Protein AF-A0A4R2C9P8-F1 (afdb_monomer_lite)

Radius of gyration: 13.01 Å; chains: 1; bounding box: 32×21×30 Å

pLDDT: mean 82.99, std 17.19, range [36.94, 97.25]

Sequence (66 aa):
MFAINPAGPIDWGDLAAGAGYFDQAHFGHEFRAFTGLTPTRYVEVRRRFLREHPGHALDSWPLPAD

Foldseek 3Di:
DLDDDLVDDDDLQVSCVVVPHPGSVVVQVVVCVVVVDGPVVVSVVVVVVCVVPVPDPPVDPPPPPD

Secondary structure (DSSP, 8-state):
-----TTS---HHHHHHHTT-SSHHHHHHHHHHHHSS-HHHHHHHHHHHHHH-TT---TT------

Structure (mmCIF, N/CA/C/O backbone):
data_AF-A0A4R2C9P8-F1
#
_entry.id   AF-A0A4R2C9P8-F1
#
loop_
_atom_site.group_PDB
_atom_site.id
_atom_site.type_symbol
_atom_site.label_atom_id
_atom_site.label_alt_id
_atom_site.label_comp_id
_atom_site.label_asym_id
_atom_site.label_entity_id
_atom_site.label_seq_id
_atom_site.pdbx_PDB_ins_code
_atom_site.Cartn_x
_atom_site.Cartn_y
_atom_site.Cartn_z
_atom_site.occupancy
_atom_site.B_iso_or_equiv
_atom_site.auth_seq_id
_atom_site.auth_comp_id
_atom_site.auth_asym_id
_atom_site.auth_atom_id
_atom_site.pdbx_PDB_model_num
ATOM 1 N N . MET A 1 1 ? -10.526 -8.843 -8.650 1.00 53.16 1 MET A N 1
ATOM 2 C CA . MET A 1 1 ? -10.502 -7.468 -8.108 1.00 53.16 1 MET A CA 1
ATOM 3 C C . MET A 1 1 ? -9.542 -7.464 -6.931 1.00 53.16 1 MET A C 1
ATOM 5 O O . MET A 1 1 ? -9.811 -8.159 -5.961 1.00 53.16 1 MET A O 1
ATOM 9 N N . PHE A 1 2 ? -8.389 -6.799 -7.050 1.00 66.81 2 PHE A N 1
ATOM 10 C CA . PHE A 1 2 ? -7.393 -6.743 -5.974 1.00 66.81 2 PHE A CA 1
ATOM 11 C C . PHE A 1 2 ? -7.863 -5.745 -4.917 1.00 66.81 2 PHE A C 1
ATOM 13 O O . PHE A 1 2 ? -7.806 -4.536 -5.129 1.00 66.81 2 PHE A O 1
ATOM 20 N N . ALA A 1 3 ? -8.397 -6.252 -3.809 1.00 71.56 3 ALA A N 1
ATOM 21 C CA . ALA A 1 3 ? -8.853 -5.426 -2.702 1.00 71.56 3 ALA A CA 1
ATOM 22 C C . ALA A 1 3 ? -7.788 -5.407 -1.600 1.00 71.56 3 ALA A C 1
ATOM 24 O O . ALA A 1 3 ? -7.340 -6.453 -1.135 1.00 71.56 3 ALA A O 1
ATOM 25 N N . ILE A 1 4 ? -7.398 -4.211 -1.159 1.00 82.69 4 ILE A N 1
ATOM 26 C CA . ILE A 1 4 ? -6.577 -4.052 0.043 1.00 82.69 4 ILE A CA 1
ATOM 27 C C . ILE A 1 4 ? -7.507 -4.215 1.246 1.00 82.69 4 ILE A C 1
ATOM 29 O O . ILE A 1 4 ? -8.362 -3.360 1.467 1.00 82.69 4 ILE A O 1
ATOM 33 N N . ASN A 1 5 ? -7.327 -5.276 2.037 1.00 83.81 5 ASN A N 1
ATOM 34 C CA . ASN A 1 5 ? -7.995 -5.418 3.330 1.00 83.81 5 ASN A CA 1
ATOM 35 C C . ASN A 1 5 ? -7.150 -4.748 4.434 1.00 83.81 5 ASN A C 1
ATOM 37 O O . ASN A 1 5 ? -6.165 -5.335 4.890 1.00 83.81 5 ASN A O 1
ATOM 41 N N . PRO A 1 6 ? -7.515 -3.543 4.918 1.00 83.25 6 PRO A N 1
ATOM 42 C CA . PRO A 1 6 ? -6.742 -2.855 5.946 1.00 83.25 6 PRO A CA 1
ATOM 43 C C . PRO A 1 6 ? -6.825 -3.535 7.321 1.00 83.25 6 PRO A C 1
ATOM 45 O O . PRO A 1 6 ? -6.008 -3.214 8.182 1.00 83.25 6 PRO A O 1
ATOM 48 N N . ALA A 1 7 ? -7.772 -4.450 7.559 1.00 82.19 7 ALA A N 1
ATOM 49 C CA . ALA A 1 7 ? -7.908 -5.157 8.834 1.00 82.19 7 ALA A CA 1
ATOM 50 C C . ALA A 1 7 ? -6.897 -6.307 9.002 1.00 82.19 7 ALA A C 1
ATOM 52 O O . ALA A 1 7 ? -6.654 -6.742 10.126 1.00 82.19 7 ALA A O 1
ATOM 53 N N . GLY A 1 8 ? -6.290 -6.780 7.908 1.00 84.69 8 GLY A N 1
ATOM 54 C CA . GLY A 1 8 ? -5.324 -7.878 7.909 1.00 84.69 8 GLY A CA 1
ATOM 55 C C . GLY A 1 8 ? -3.874 -7.442 7.668 1.00 84.69 8 GLY A C 1
ATOM 56 O O . GLY A 1 8 ? -3.603 -6.262 7.400 1.00 84.69 8 GLY A O 1
ATOM 57 N N . PRO A 1 9 ? -2.917 -8.384 7.771 1.00 87.31 9 PRO A N 1
ATOM 58 C CA . PRO A 1 9 ? -1.591 -8.215 7.188 1.00 87.31 9 PRO A CA 1
ATOM 59 C C . PRO A 1 9 ? -1.701 -8.069 5.663 1.00 87.31 9 PRO A C 1
ATOM 61 O O . PRO A 1 9 ? -2.580 -8.659 5.039 1.00 87.31 9 PRO A O 1
ATOM 64 N N . ILE A 1 10 ? -0.814 -7.264 5.078 1.00 90.88 10 ILE A N 1
ATOM 65 C CA . ILE A 1 10 ? -0.778 -6.995 3.637 1.00 90.88 10 ILE A CA 1
ATOM 66 C C . ILE A 1 10 ? 0.610 -7.361 3.134 1.00 90.88 10 ILE A C 1
ATOM 68 O O . ILE A 1 10 ? 1.600 -6.787 3.593 1.00 90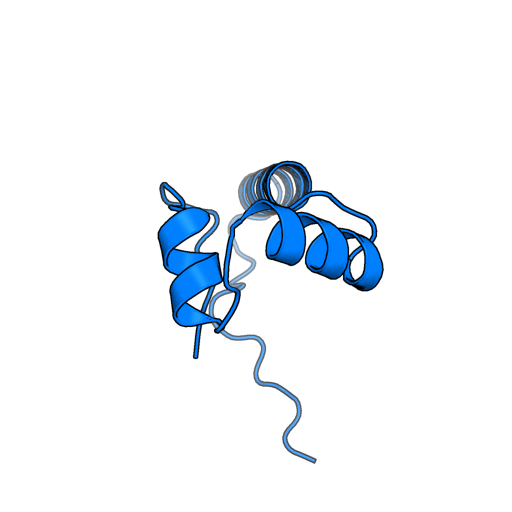.88 10 ILE A O 1
ATOM 72 N N . ASP A 1 11 ? 0.661 -8.293 2.188 1.00 92.44 11 ASP A N 1
ATOM 73 C CA . ASP A 1 11 ? 1.858 -8.560 1.405 1.00 92.44 11 ASP A CA 1
ATOM 74 C C . ASP A 1 11 ? 1.870 -7.621 0.197 1.00 92.44 11 ASP A C 1
ATOM 76 O O . ASP A 1 11 ? 1.099 -7.758 -0.753 1.00 92.44 11 ASP A O 1
ATOM 80 N N . TRP A 1 12 ? 2.721 -6.603 0.269 1.00 91.88 12 TRP A N 1
ATOM 81 C CA . TRP A 1 12 ? 2.850 -5.620 -0.799 1.00 91.88 12 TRP A CA 1
ATOM 82 C C . TRP A 1 12 ? 3.553 -6.171 -2.038 1.00 91.88 12 TRP A C 1
ATOM 84 O O . TRP A 1 12 ? 3.344 -5.626 -3.118 1.00 91.88 12 TRP A O 1
ATOM 94 N N . GLY A 1 13 ? 4.387 -7.203 -1.890 1.00 93.62 13 GLY A N 1
ATOM 95 C CA . GLY A 1 13 ? 5.056 -7.856 -3.010 1.00 93.62 13 GLY A CA 1
ATOM 96 C C . GLY A 1 13 ? 4.058 -8.665 -3.827 1.00 93.62 13 GLY A C 1
ATOM 97 O O . GLY A 1 13 ? 3.971 -8.474 -5.036 1.00 93.62 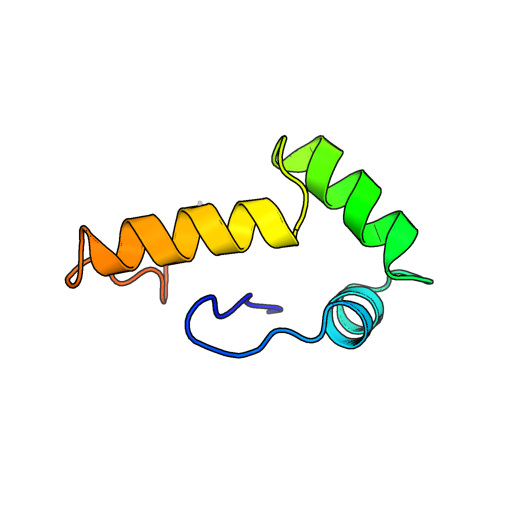13 GLY A O 1
ATOM 98 N N . ASP A 1 14 ? 3.245 -9.481 -3.155 1.00 93.56 14 ASP A N 1
ATOM 99 C CA . ASP A 1 14 ? 2.169 -10.242 -3.799 1.00 93.56 14 ASP A CA 1
ATOM 100 C C . ASP A 1 14 ? 1.108 -9.317 -4.415 1.00 93.56 14 ASP A C 1
ATOM 102 O O . ASP A 1 14 ? 0.692 -9.510 -5.555 1.00 93.56 14 ASP A O 1
ATOM 106 N N . LEU A 1 15 ? 0.735 -8.233 -3.721 1.00 92.25 15 LEU A N 1
ATOM 107 C CA . LEU A 1 15 ? -0.190 -7.239 -4.272 1.00 92.25 15 LEU A CA 1
ATOM 108 C C . LEU A 1 15 ? 0.376 -6.557 -5.527 1.00 92.25 15 LEU A C 1
ATOM 110 O O . LEU A 1 15 ? -0.352 -6.380 -6.504 1.00 92.25 15 LEU A O 1
ATOM 114 N N . ALA A 1 16 ? 1.654 -6.169 -5.505 1.00 94.00 16 ALA A N 1
ATOM 115 C CA . ALA A 1 16 ? 2.318 -5.561 -6.653 1.00 94.00 16 ALA A CA 1
ATOM 116 C C . ALA A 1 16 ? 2.378 -6.547 -7.831 1.00 94.00 16 ALA A C 1
ATOM 118 O O . ALA A 1 16 ? 1.957 -6.200 -8.935 1.00 94.00 16 ALA A O 1
ATOM 119 N N . ALA A 1 17 ? 2.809 -7.787 -7.584 1.00 94.94 17 ALA A N 1
ATOM 120 C CA . ALA 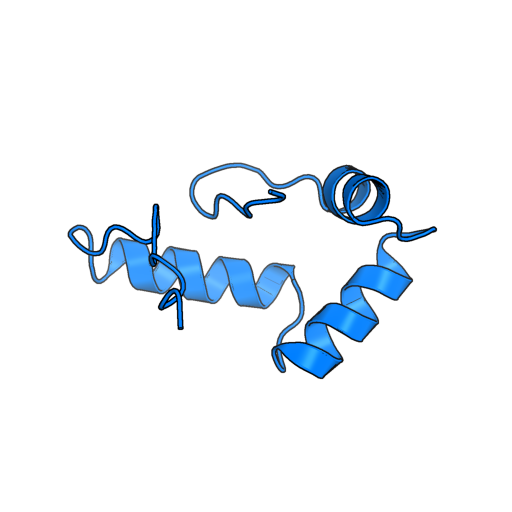A 1 17 ? 2.885 -8.835 -8.597 1.00 94.94 17 ALA A CA 1
ATOM 121 C C . ALA A 1 17 ? 1.505 -9.163 -9.190 1.00 94.94 17 ALA A C 1
ATOM 123 O O . ALA A 1 17 ? 1.348 -9.209 -10.410 1.00 94.94 17 ALA A O 1
ATOM 124 N N . GLY A 1 18 ? 0.481 -9.313 -8.345 1.00 93.25 18 GLY A N 1
ATOM 125 C CA . GLY A 1 18 ? -0.899 -9.540 -8.772 1.00 93.25 18 GLY A CA 1
ATOM 126 C C . GLY A 1 18 ? -1.449 -8.391 -9.619 1.00 93.25 18 GLY A C 1
ATOM 127 O O . GLY A 1 18 ? -2.139 -8.626 -10.609 1.00 93.25 18 GLY A O 1
ATOM 128 N N . ALA A 1 19 ? -1.088 -7.149 -9.293 1.00 91.00 19 ALA A N 1
ATOM 129 C CA . ALA A 1 19 ? -1.454 -5.968 -10.071 1.00 91.00 19 ALA A CA 1
ATOM 130 C C . ALA A 1 19 ? -0.606 -5.761 -11.348 1.00 91.00 19 ALA A C 1
ATOM 132 O O . ALA A 1 19 ? -0.844 -4.797 -12.072 1.00 91.00 19 ALA A O 1
ATOM 133 N N . GLY A 1 20 ? 0.343 -6.657 -11.651 1.00 94.69 20 GLY A N 1
ATOM 134 C CA . GLY A 1 20 ? 1.155 -6.630 -12.872 1.00 94.69 20 GLY A CA 1
ATOM 135 C C . GLY A 1 20 ? 2.440 -5.805 -12.776 1.00 94.69 20 GLY A C 1
ATOM 136 O O . GLY A 1 20 ? 3.095 -5.578 -13.793 1.00 94.69 20 GLY A O 1
ATOM 137 N N . TYR A 1 21 ? 2.820 -5.364 -11.577 1.00 95.44 21 TYR A N 1
ATOM 138 C CA . TYR A 1 21 ? 4.078 -4.658 -11.361 1.00 95.44 21 TYR A CA 1
ATOM 139 C C . TYR A 1 21 ? 5.240 -5.639 -11.278 1.00 95.44 21 TYR A C 1
ATOM 141 O O . TYR A 1 21 ? 5.143 -6.700 -10.663 1.00 95.44 21 TYR A O 1
ATOM 149 N N . PHE A 1 22 ? 6.370 -5.241 -11.860 1.00 94.56 22 PHE A N 1
ATOM 150 C CA . PHE A 1 22 ? 7.606 -6.016 -11.788 1.00 94.56 22 PHE A CA 1
ATOM 151 C C . PHE A 1 22 ? 8.149 -6.103 -10.356 1.00 94.56 22 PHE A C 1
ATOM 153 O O . PHE A 1 22 ? 8.646 -7.145 -9.937 1.00 94.56 22 PHE A O 1
ATOM 160 N N . ASP A 1 23 ? 8.038 -5.008 -9.601 1.00 94.62 23 ASP A N 1
ATOM 161 C CA . ASP A 1 23 ? 8.490 -4.931 -8.221 1.00 94.62 23 ASP A CA 1
ATOM 162 C C . ASP A 1 23 ? 7.610 -4.004 -7.368 1.00 94.62 23 ASP A C 1
ATOM 164 O O . ASP A 1 23 ? 6.806 -3.198 -7.850 1.00 94.62 23 ASP A O 1
ATOM 168 N N . GLN A 1 24 ? 7.786 -4.126 -6.054 1.00 95.12 24 GLN A N 1
ATOM 169 C CA . GLN A 1 24 ? 7.060 -3.343 -5.061 1.00 95.12 24 GLN A CA 1
ATOM 170 C C . GLN A 1 24 ? 7.425 -1.847 -5.091 1.00 95.12 24 GLN A C 1
ATOM 172 O O . GLN A 1 24 ? 6.600 -1.010 -4.716 1.00 95.12 24 GLN A O 1
ATOM 177 N N . ALA A 1 25 ? 8.646 -1.484 -5.492 1.00 95.69 25 ALA A N 1
ATOM 178 C CA . ALA A 1 25 ? 9.099 -0.095 -5.473 1.00 95.69 25 ALA A CA 1
ATOM 179 C C . ALA A 1 25 ? 8.382 0.732 -6.549 1.00 95.69 25 ALA A C 1
ATOM 181 O O . ALA A 1 25 ? 7.918 1.838 -6.259 1.00 95.69 25 ALA A O 1
ATOM 182 N N . HIS A 1 26 ? 8.217 0.165 -7.746 1.00 96.06 26 HIS A N 1
ATOM 183 C CA . HIS A 1 26 ? 7.439 0.753 -8.830 1.00 96.06 26 HIS A CA 1
ATOM 184 C C . HIS A 1 26 ? 5.978 0.936 -8.410 1.00 96.06 26 HIS A C 1
ATOM 186 O O . HIS A 1 26 ? 5.453 2.048 -8.485 1.00 96.06 26 HIS A O 1
ATOM 192 N N . PHE A 1 27 ? 5.354 -0.119 -7.872 1.00 95.88 27 PHE A N 1
ATOM 193 C CA . PHE A 1 27 ? 3.996 -0.043 -7.331 1.00 95.88 27 PHE A CA 1
ATOM 194 C C . PHE A 1 27 ? 3.867 1.078 -6.293 1.00 95.88 27 PHE A C 1
ATOM 196 O O . PHE A 1 27 ? 2.959 1.901 -6.364 1.00 95.88 27 PHE A O 1
ATOM 203 N N . GLY A 1 28 ? 4.798 1.156 -5.339 1.00 96.19 28 GLY A N 1
ATOM 204 C CA . GLY A 1 28 ? 4.777 2.178 -4.297 1.00 96.19 28 GLY A CA 1
ATOM 205 C C . GLY A 1 28 ? 4.901 3.606 -4.837 1.00 96.19 28 GLY A C 1
ATOM 206 O O . GLY A 1 28 ? 4.298 4.521 -4.268 1.00 96.19 28 GLY A O 1
ATOM 207 N N . HIS A 1 29 ? 5.649 3.805 -5.925 1.00 97.25 29 HIS A N 1
ATOM 208 C CA . HIS A 1 29 ? 5.782 5.103 -6.581 1.00 97.25 29 HIS A CA 1
ATOM 209 C C . HIS A 1 29 ? 4.477 5.530 -7.259 1.00 97.25 29 HIS A C 1
ATOM 211 O O . HIS A 1 29 ? 3.972 6.614 -6.962 1.00 97.25 29 HIS A O 1
ATOM 217 N N . GLU A 1 30 ? 3.894 4.671 -8.099 1.00 96.94 30 GLU A N 1
ATOM 218 C CA . GLU A 1 30 ? 2.626 4.966 -8.779 1.00 96.94 30 GLU A CA 1
ATOM 219 C C . GLU A 1 30 ? 1.469 5.109 -7.789 1.00 96.94 30 GLU A C 1
ATOM 221 O O . GLU A 1 30 ? 0.674 6.045 -7.880 1.00 96.94 30 GLU A O 1
ATOM 226 N N . PHE A 1 31 ? 1.422 4.257 -6.763 1.00 95.19 31 PHE A N 1
ATOM 227 C CA . PHE A 1 31 ? 0.428 4.352 -5.699 1.00 95.19 31 PHE A CA 1
ATOM 228 C C . PHE A 1 31 ? 0.490 5.713 -4.998 1.00 95.19 31 PHE A C 1
ATOM 230 O O . PHE A 1 31 ? -0.543 6.332 -4.734 1.00 95.19 31 PHE A O 1
ATOM 237 N N . ARG A 1 32 ? 1.699 6.213 -4.715 1.00 96.06 32 ARG A N 1
ATOM 238 C CA . ARG A 1 32 ? 1.884 7.547 -4.140 1.00 96.06 32 ARG A CA 1
ATOM 239 C C . ARG A 1 32 ? 1.523 8.651 -5.123 1.00 96.06 32 ARG A C 1
ATOM 241 O O . ARG A 1 32 ? 0.941 9.640 -4.690 1.00 96.06 32 ARG A O 1
ATOM 248 N N . ALA A 1 33 ? 1.845 8.504 -6.404 1.00 96.50 33 ALA A N 1
ATOM 249 C CA . ALA A 1 33 ? 1.450 9.470 -7.425 1.00 96.50 33 ALA A CA 1
ATOM 250 C C . ALA A 1 33 ? -0.082 9.590 -7.519 1.00 96.50 33 ALA A C 1
ATOM 252 O O . ALA A 1 33 ? -0.602 10.698 -7.607 1.00 96.50 33 ALA A O 1
ATOM 253 N N . PHE A 1 34 ? -0.801 8.468 -7.416 1.00 93.25 34 PHE A N 1
ATOM 254 C CA . PHE A 1 34 ? -2.260 8.428 -7.503 1.00 93.25 34 PHE A CA 1
ATOM 255 C C . PHE A 1 34 ? -2.966 8.865 -6.210 1.00 93.25 34 PHE A C 1
ATOM 257 O O . PHE A 1 34 ? -3.933 9.620 -6.249 1.00 93.25 34 PHE A O 1
ATOM 264 N N . THR A 1 35 ? -2.503 8.395 -5.049 1.00 92.75 35 THR A N 1
ATOM 265 C CA . THR A 1 35 ? -3.191 8.615 -3.759 1.00 92.75 35 THR A CA 1
ATOM 266 C C . THR A 1 35 ? -2.612 9.759 -2.926 1.00 92.75 35 THR A C 1
ATOM 268 O O . THR A 1 35 ? -3.197 10.140 -1.913 1.00 92.75 35 THR A O 1
ATOM 271 N N . GLY A 1 36 ? -1.428 10.262 -3.281 1.00 95.81 36 GLY A N 1
ATOM 272 C CA . GLY A 1 36 ? -0.636 11.180 -2.459 1.00 95.81 36 GLY A CA 1
ATOM 273 C C . GLY A 1 36 ? 0.051 10.526 -1.250 1.00 95.81 36 GLY A C 1
ATOM 274 O O . GLY A 1 36 ? 0.834 11.184 -0.563 1.00 95.81 36 GLY A O 1
ATOM 275 N N . LEU A 1 37 ? -0.197 9.240 -0.978 1.00 95.06 37 LEU A N 1
ATOM 276 C CA . LEU A 1 37 ? 0.302 8.519 0.195 1.00 95.06 37 LEU A CA 1
ATOM 277 C C . LEU A 1 37 ? 1.155 7.319 -0.212 1.00 95.06 37 LEU A C 1
ATOM 279 O O . LEU A 1 37 ? 0.894 6.663 -1.211 1.00 95.06 37 LEU A O 1
ATOM 283 N N . THR A 1 38 ? 2.160 6.975 0.595 1.00 94.81 38 THR A N 1
ATOM 284 C CA . THR A 1 38 ? 2.788 5.654 0.454 1.00 94.81 38 THR A CA 1
ATOM 285 C C . THR A 1 38 ? 1.774 4.557 0.810 1.00 94.81 38 THR A C 1
ATOM 287 O O . THR A 1 38 ? 0.871 4.807 1.620 1.00 94.81 38 THR A O 1
ATOM 290 N N . PRO A 1 39 ? 1.927 3.328 0.284 1.00 93.50 39 PRO A N 1
ATOM 291 C CA . PRO A 1 39 ? 0.980 2.246 0.561 1.00 93.50 39 PRO A CA 1
ATOM 292 C C . PRO A 1 39 ? 0.794 1.968 2.062 1.00 93.50 39 PRO A C 1
ATOM 294 O O . PRO A 1 39 ? -0.326 1.845 2.558 1.00 93.50 39 PRO A O 1
ATOM 297 N N . THR A 1 40 ? 1.889 1.972 2.827 1.00 92.00 40 THR A N 1
ATOM 298 C CA . THR A 1 40 ? 1.856 1.806 4.288 1.00 92.00 40 THR A CA 1
ATOM 299 C C . THR A 1 40 ? 1.095 2.932 4.983 1.00 92.00 40 THR A C 1
ATOM 301 O O . THR A 1 40 ? 0.236 2.662 5.824 1.00 92.00 40 THR A O 1
ATOM 304 N N . ARG A 1 41 ? 1.337 4.192 4.597 1.00 94.50 41 ARG A N 1
ATOM 305 C CA . ARG A 1 41 ? 0.661 5.343 5.203 1.00 94.50 41 ARG A CA 1
ATOM 306 C C . ARG A 1 41 ? -0.832 5.363 4.889 1.00 94.50 41 ARG A C 1
ATOM 308 O O . ARG A 1 41 ? -1.634 5.693 5.760 1.00 94.50 41 ARG A O 1
ATOM 315 N N . TYR A 1 42 ? -1.212 4.979 3.674 1.00 92.94 42 TYR 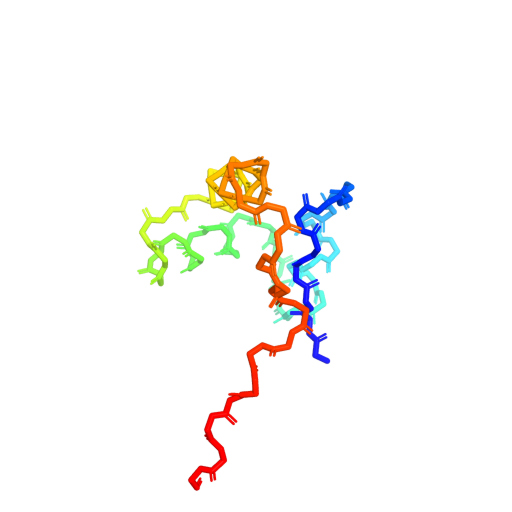A N 1
ATOM 316 C CA . TYR A 1 42 ? -2.612 4.816 3.294 1.00 92.94 42 TYR A CA 1
ATOM 317 C C . TYR A 1 42 ? -3.327 3.821 4.219 1.00 92.94 42 TYR A C 1
ATOM 319 O O . TYR A 1 42 ? -4.385 4.131 4.766 1.00 92.94 42 TYR A O 1
ATOM 327 N N . VAL A 1 43 ? -2.719 2.659 4.474 1.00 92.25 43 VAL A N 1
ATOM 328 C CA . VAL A 1 43 ? -3.290 1.638 5.366 1.00 92.25 43 VAL A CA 1
ATOM 329 C C . VAL A 1 43 ? -3.415 2.140 6.801 1.00 92.25 43 VAL A C 1
ATOM 331 O O . VAL A 1 43 ? -4.438 1.901 7.437 1.00 92.25 43 VAL A O 1
ATOM 334 N N . GLU A 1 44 ? -2.427 2.868 7.320 1.00 92.94 44 GLU A N 1
ATOM 335 C CA . GLU A 1 44 ? -2.513 3.472 8.656 1.00 92.94 44 GLU A CA 1
ATOM 336 C C . GLU A 1 44 ? -3.708 4.421 8.786 1.00 92.94 44 GLU A C 1
ATOM 338 O O . GLU A 1 44 ? -4.465 4.330 9.757 1.00 92.94 44 GLU A O 1
ATOM 343 N N . VAL A 1 45 ? -3.902 5.295 7.792 1.00 92.44 45 VAL A N 1
ATOM 344 C CA . VAL A 1 45 ? -5.040 6.222 7.742 1.00 92.44 45 VAL A CA 1
ATOM 345 C C . VAL A 1 45 ? -6.356 5.447 7.692 1.00 92.44 45 VAL A C 1
ATOM 347 O O . VAL A 1 45 ? -7.267 5.743 8.464 1.00 92.44 45 VAL A O 1
ATOM 350 N N . ARG A 1 46 ? -6.450 4.402 6.861 1.00 88.62 46 ARG A N 1
ATOM 351 C CA . ARG A 1 46 ? -7.666 3.577 6.762 1.00 88.62 46 ARG A CA 1
ATOM 352 C C . ARG A 1 46 ? -7.964 2.794 8.033 1.00 88.62 46 ARG A C 1
ATOM 354 O O . ARG A 1 46 ? -9.112 2.762 8.463 1.00 88.62 46 ARG A O 1
ATOM 361 N N . ARG A 1 47 ? -6.948 2.224 8.680 1.00 90.00 47 ARG A N 1
ATOM 362 C CA . ARG A 1 47 ? -7.095 1.549 9.978 1.00 90.00 47 ARG A CA 1
ATOM 363 C C . ARG A 1 47 ? -7.562 2.515 11.059 1.00 90.00 47 ARG A C 1
ATOM 365 O O . ARG A 1 47 ? -8.399 2.148 11.875 1.00 90.00 47 ARG A O 1
ATOM 372 N N . ARG A 1 48 ? -7.020 3.736 11.083 1.00 90.62 48 ARG A N 1
ATOM 373 C CA . ARG A 1 48 ? -7.454 4.775 12.022 1.00 90.62 48 ARG A CA 1
ATOM 374 C C . ARG A 1 48 ? -8.921 5.134 11.803 1.00 90.62 48 ARG A C 1
ATOM 376 O O . ARG A 1 48 ? -9.685 5.061 12.757 1.00 90.62 48 ARG A O 1
ATOM 383 N N . PHE A 1 49 ? -9.300 5.422 10.561 1.00 87.38 49 PHE A N 1
ATOM 384 C CA . PHE A 1 49 ? -10.679 5.741 10.202 1.00 87.38 49 PHE A CA 1
ATOM 385 C C . PHE A 1 49 ? -11.655 4.635 10.629 1.00 87.38 49 PHE A C 1
ATOM 387 O O . PHE A 1 49 ? -12.656 4.919 11.271 1.00 87.38 49 PHE A O 1
ATOM 394 N N . LEU A 1 50 ? -11.336 3.365 10.357 1.00 84.31 50 LEU A N 1
ATOM 395 C CA . LEU A 1 50 ? -12.182 2.231 10.755 1.00 84.31 50 LEU A CA 1
ATOM 396 C C . LEU A 1 50 ? -12.325 2.081 12.277 1.00 84.31 50 LEU A C 1
ATOM 398 O O . LEU A 1 50 ? -13.399 1.727 12.752 1.00 84.31 50 LEU A O 1
ATOM 402 N N . ARG A 1 51 ? -11.269 2.365 13.052 1.00 85.56 51 ARG A N 1
ATOM 403 C CA . ARG A 1 51 ? -11.355 2.365 14.524 1.00 85.56 51 ARG A CA 1
ATOM 404 C C . ARG A 1 51 ? -12.234 3.495 15.053 1.00 85.56 51 ARG A C 1
ATOM 406 O O . ARG A 1 51 ? -12.947 3.296 16.027 1.00 85.56 51 ARG A O 1
ATOM 413 N N . GLU A 1 52 ? -12.151 4.670 14.435 1.00 87.62 52 GLU A N 1
ATOM 414 C CA . GLU A 1 52 ? -12.954 5.843 14.799 1.00 87.62 52 GLU A CA 1
ATOM 415 C C . GLU A 1 52 ? -14.418 5.698 14.331 1.00 87.62 52 GLU A C 1
ATOM 417 O O . GLU A 1 52 ? -15.321 6.268 14.940 1.00 87.62 52 GLU A O 1
ATOM 422 N N . HIS A 1 53 ? -14.668 4.884 13.298 1.00 84.56 53 HIS A N 1
ATOM 423 C CA . HIS A 1 53 ? -15.975 4.713 12.662 1.00 84.56 53 HIS A CA 1
ATOM 424 C C . HIS A 1 53 ? -16.320 3.232 12.389 1.00 84.56 53 HIS A C 1
ATOM 426 O O . HIS A 1 53 ? -16.382 2.811 11.230 1.00 84.56 53 HIS A O 1
ATOM 432 N N . PRO A 1 54 ? -16.617 2.428 13.428 1.00 75.69 54 PRO A N 1
ATOM 433 C CA . PRO A 1 54 ? -16.785 0.971 13.317 1.00 75.69 54 PRO A CA 1
ATOM 434 C C . PRO A 1 54 ? -18.003 0.502 12.492 1.00 75.69 54 PRO A C 1
ATOM 436 O O . PRO A 1 54 ? -18.139 -0.692 12.246 1.00 75.69 54 PRO A O 1
ATOM 439 N N . GLY A 1 55 ? -18.884 1.412 12.057 1.00 71.75 55 GLY A N 1
ATOM 440 C CA . GLY A 1 55 ? -20.037 1.119 11.191 1.00 71.75 55 GLY A CA 1
ATOM 441 C C . GLY A 1 55 ? -19.825 1.421 9.702 1.00 71.75 55 GLY A C 1
ATOM 442 O O . GLY A 1 55 ? -20.721 1.172 8.899 1.00 71.75 55 GLY A O 1
ATOM 443 N N . HIS A 1 56 ? -18.669 1.967 9.309 1.00 68.50 56 HIS A N 1
ATOM 444 C CA . HIS A 1 56 ? -18.367 2.203 7.899 1.00 68.50 56 HIS A CA 1
ATOM 445 C C . HIS A 1 56 ? -17.878 0.909 7.237 1.00 68.50 56 HIS A C 1
ATOM 447 O O . HIS A 1 56 ? -16.692 0.581 7.285 1.00 68.50 56 HIS A O 1
ATOM 453 N N . ALA A 1 57 ? -18.791 0.193 6.577 1.00 61.56 57 ALA A N 1
ATOM 454 C CA . ALA A 1 57 ? -18.440 -0.895 5.672 1.00 61.56 57 ALA A CA 1
ATOM 455 C C . ALA A 1 57 ? -17.728 -0.309 4.443 1.00 61.56 57 ALA A C 1
ATOM 457 O O . ALA A 1 57 ? -18.346 0.222 3.524 1.00 61.56 57 ALA A O 1
ATOM 458 N N . LEU A 1 58 ? -16.399 -0.379 4.436 1.00 58.62 58 LEU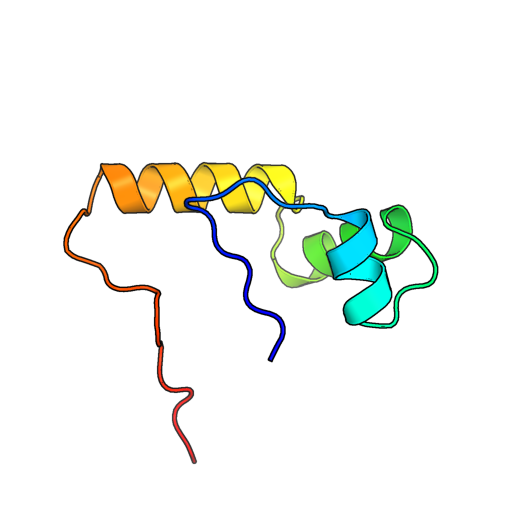 A N 1
ATOM 459 C CA . LEU A 1 58 ? -15.598 -0.130 3.236 1.00 58.62 58 LEU A CA 1
ATOM 460 C C . LEU A 1 58 ? -15.602 -1.335 2.281 1.00 58.62 58 LEU A C 1
ATOM 462 O O . LEU A 1 58 ? -14.989 -1.256 1.219 1.00 58.62 58 LEU A O 1
ATOM 466 N N . ASP A 1 59 ? -16.290 -2.418 2.653 1.00 52.59 59 ASP A N 1
ATOM 467 C CA . ASP A 1 59 ? -16.270 -3.714 1.964 1.00 52.59 59 ASP A CA 1
ATOM 468 C C . ASP A 1 59 ? -16.908 -3.695 0.573 1.00 52.59 59 ASP A C 1
ATOM 470 O O . ASP A 1 59 ? -16.719 -4.615 -0.216 1.00 52.59 59 ASP A O 1
ATOM 474 N N . SER A 1 60 ? -17.609 -2.624 0.221 1.00 47.91 60 SER A N 1
ATOM 475 C CA . SER A 1 60 ? -18.184 -2.466 -1.105 1.00 47.91 60 SER A CA 1
ATOM 476 C C . SER A 1 60 ? -18.682 -1.041 -1.240 1.00 47.91 60 SER A C 1
ATOM 478 O O . SER A 1 60 ? -19.852 -0.765 -0.998 1.00 47.91 60 SER A O 1
ATOM 480 N N . TRP A 1 61 ? -17.803 -0.115 -1.624 1.00 45.09 61 TRP A N 1
ATOM 481 C CA . TRP A 1 61 ? -18.305 0.999 -2.418 1.00 45.09 61 TRP A CA 1
ATOM 482 C C . TRP A 1 61 ? -18.733 0.368 -3.747 1.00 45.09 61 TRP A C 1
ATOM 484 O O . TRP A 1 61 ? -17.851 -0.117 -4.465 1.00 45.09 61 TRP A O 1
ATOM 494 N N . PRO A 1 62 ? -20.035 0.276 -4.077 1.00 43.47 62 PRO A N 1
ATOM 495 C CA . PRO A 1 62 ? -20.387 -0.047 -5.441 1.00 43.47 62 PRO A CA 1
ATOM 496 C C . PRO A 1 62 ? -19.835 1.122 -6.247 1.00 43.47 62 PRO A C 1
ATOM 498 O O . PRO A 1 62 ? -20.200 2.273 -6.004 1.00 43.47 62 PRO A O 1
ATOM 501 N N . LEU A 1 63 ? -18.880 0.859 -7.142 1.00 42.59 63 LEU A N 1
ATOM 502 C CA . LEU A 1 63 ? -18.598 1.826 -8.195 1.00 42.59 63 LEU A CA 1
ATOM 503 C C . LEU A 1 63 ? -19.966 2.216 -8.774 1.00 42.59 63 LEU A C 1
ATOM 505 O O . LEU A 1 63 ? -20.746 1.298 -9.053 1.00 42.59 63 LEU A O 1
ATOM 509 N N . PRO A 1 64 ? -20.310 3.514 -8.873 1.00 36.94 64 PRO A N 1
ATOM 510 C CA . PRO A 1 64 ? -21.473 3.895 -9.648 1.00 36.94 64 PRO A CA 1
ATOM 511 C C . PRO A 1 64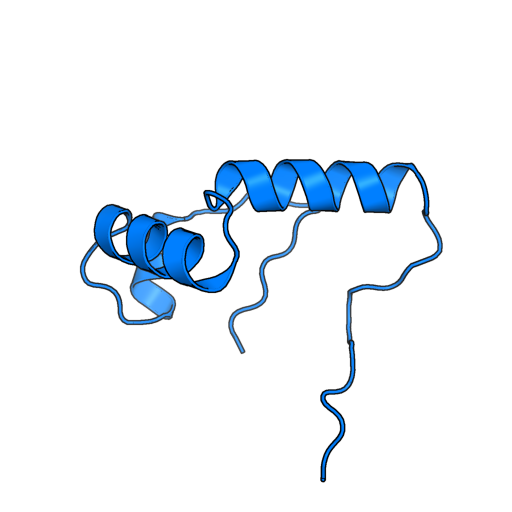 ? -21.274 3.277 -11.030 1.00 36.94 64 PRO A C 1
ATOM 513 O O . PRO A 1 64 ? -20.290 3.564 -11.712 1.00 36.94 64 PRO A O 1
ATOM 516 N N . ALA A 1 65 ? -22.122 2.302 -11.347 1.00 42.50 65 ALA A N 1
ATOM 517 C CA . ALA A 1 65 ? -22.230 1.769 -12.684 1.00 42.50 65 ALA A CA 1
ATOM 518 C C . ALA A 1 65 ? -23.036 2.809 -13.453 1.00 42.50 65 ALA A C 1
ATOM 520 O O . ALA A 1 65 ? -24.265 2.766 -13.436 1.00 42.50 65 ALA A O 1
ATOM 521 N N . ASP A 1 66 ? -22.323 3.776 -14.019 1.00 45.50 66 ASP A N 1
ATOM 522 C CA . ASP A 1 66 ? -22.820 4.536 -15.159 1.00 45.50 66 ASP A CA 1
ATOM 523 C C . ASP A 1 66 ? -22.468 3.760 -16.437 1.00 45.50 66 ASP A C 1
ATOM 525 O O . ASP A 1 66 ? -21.298 3.317 -16.562 1.00 45.50 66 ASP A O 1
#